Protein AF-A0AB39HPG9-F1 (afdb_monomer_lite)

Foldseek 3Di:
DDDDDDDDDDDDPDDDDDDPDPDDDPQDKDFLVVCLVCVCVLPVDHSVLLCQLCVVPPDRIDGSVVSNVSSVVSVVVPDD

pLDDT: mean 72.86, std 19.63, range [36.44, 90.62]

Structure (mmCIF, N/CA/C/O backbone):
data_AF-A0AB39HPG9-F1
#
_entry.id   AF-A0AB39HPG9-F1
#
loop_
_atom_site.group_PDB
_atom_site.id
_atom_site.type_symbol
_atom_site.label_atom_id
_atom_site.label_alt_id
_atom_site.label_comp_id
_atom_site.label_asym_id
_atom_site.label_entity_id
_atom_site.label_seq_id
_atom_site.pdbx_PDB_ins_code
_atom_site.Cartn_x
_atom_site.Cartn_y
_atom_site.Cartn_z
_atom_site.occupancy
_atom_site.B_iso_or_equiv
_atom_site.auth_seq_id
_atom_site.auth_comp_id
_atom_site.auth_asym_id
_atom_site.auth_atom_id
_atom_site.pdbx_PDB_model_num
ATOM 1 N N . MET A 1 1 ? 13.086 -41.398 -33.894 1.00 41.47 1 MET A N 1
ATOM 2 C CA . MET A 1 1 ? 13.157 -39.933 -33.704 1.00 41.47 1 MET A CA 1
ATOM 3 C C . MET A 1 1 ? 11.910 -39.533 -32.935 1.00 41.47 1 MET A C 1
ATOM 5 O O . MET A 1 1 ? 10.840 -39.506 -33.523 1.00 41.47 1 MET A O 1
ATOM 9 N N . SER A 1 2 ? 12.016 -39.381 -31.614 1.00 46.28 2 SER A N 1
ATOM 10 C CA . SER A 1 2 ? 10.859 -39.160 -30.736 1.00 46.28 2 SER A CA 1
ATOM 11 C C . SER A 1 2 ? 10.823 -37.705 -30.279 1.00 46.28 2 SER A C 1
ATOM 13 O O . SER A 1 2 ? 11.826 -37.166 -29.818 1.00 46.28 2 SER A O 1
ATOM 15 N N . ASN A 1 3 ? 9.661 -37.085 -30.472 1.00 45.97 3 ASN A N 1
ATOM 16 C CA . ASN A 1 3 ? 9.402 -35.656 -30.347 1.00 45.97 3 ASN A CA 1
ATOM 17 C C . ASN A 1 3 ? 9.533 -35.142 -28.908 1.00 45.97 3 ASN A C 1
ATOM 19 O O . ASN A 1 3 ? 8.862 -35.632 -28.000 1.00 45.97 3 ASN A O 1
ATOM 23 N N . ALA A 1 4 ? 10.305 -34.069 -28.735 1.00 46.28 4 ALA A N 1
ATOM 24 C CA . ALA A 1 4 ? 10.301 -33.245 -27.536 1.00 46.28 4 ALA A CA 1
ATOM 25 C C . ALA A 1 4 ? 9.059 -32.334 -27.534 1.00 46.28 4 ALA A C 1
ATOM 27 O O . ALA A 1 4 ? 9.025 -31.294 -28.189 1.00 46.28 4 ALA A O 1
ATOM 28 N N . LYS A 1 5 ? 8.022 -32.729 -26.790 1.00 53.44 5 LYS A N 1
ATOM 29 C CA . LYS A 1 5 ? 7.014 -31.802 -26.263 1.00 53.44 5 LYS A CA 1
ATOM 30 C C . LYS A 1 5 ? 7.360 -31.536 -24.806 1.00 53.44 5 LYS A C 1
ATOM 32 O O . LYS A 1 5 ? 7.142 -32.400 -23.963 1.00 53.44 5 LYS A O 1
ATOM 37 N N . THR A 1 6 ? 7.816 -30.327 -24.508 1.00 47.69 6 THR A N 1
ATOM 38 C CA . THR A 1 6 ? 7.906 -29.846 -23.128 1.00 47.69 6 THR A CA 1
ATOM 39 C C . THR A 1 6 ? 7.162 -28.522 -23.041 1.00 47.69 6 THR A C 1
ATOM 41 O O . THR A 1 6 ? 7.666 -27.466 -23.412 1.00 47.69 6 THR A O 1
ATOM 44 N N . ASN A 1 7 ? 5.910 -28.609 -22.588 1.00 47.88 7 ASN A N 1
ATOM 45 C CA . ASN A 1 7 ? 5.096 -27.471 -22.180 1.00 47.88 7 ASN A CA 1
ATOM 46 C C . ASN A 1 7 ? 5.767 -26.775 -20.988 1.00 47.88 7 ASN A C 1
ATOM 48 O O . ASN A 1 7 ? 5.853 -27.345 -19.902 1.00 47.88 7 ASN A O 1
ATOM 52 N N . LYS A 1 8 ? 6.198 -25.525 -21.175 1.00 44.22 8 LYS A N 1
ATOM 53 C CA . LYS A 1 8 ? 6.675 -24.649 -20.100 1.00 44.22 8 LYS A CA 1
ATOM 54 C C . LYS A 1 8 ? 5.471 -23.961 -19.445 1.00 44.22 8 LYS A C 1
ATOM 56 O O . LYS A 1 8 ? 5.015 -22.922 -19.910 1.00 44.22 8 LYS A O 1
ATOM 61 N N . LYS A 1 9 ? 4.947 -24.559 -18.370 1.00 52.88 9 LYS A N 1
ATOM 62 C CA . LYS A 1 9 ? 4.016 -23.929 -17.417 1.00 52.88 9 LYS A CA 1
ATOM 63 C C . LYS A 1 9 ? 4.636 -23.974 -16.024 1.00 52.88 9 LYS A C 1
ATOM 65 O O . LYS A 1 9 ? 4.582 -25.008 -15.379 1.00 52.88 9 LYS A O 1
ATOM 70 N N . VAL A 1 10 ? 5.197 -22.847 -15.607 1.00 44.75 10 VAL A N 1
ATOM 71 C CA . VAL A 1 10 ? 5.497 -22.415 -14.227 1.00 44.75 10 VAL A CA 1
ATOM 72 C C . VAL A 1 10 ? 5.953 -20.962 -14.411 1.00 44.75 10 VAL A C 1
ATOM 74 O O . VAL A 1 10 ? 7.008 -20.720 -14.978 1.00 44.75 10 VAL A O 1
ATOM 77 N N . MET A 1 11 ? 5.071 -19.961 -14.352 1.00 44.44 11 MET A N 1
ATOM 78 C CA . MET A 1 11 ? 4.560 -19.319 -13.133 1.00 44.44 11 MET A CA 1
ATOM 79 C C . MET A 1 11 ? 5.615 -19.249 -12.029 1.00 44.44 11 MET A C 1
ATOM 81 O O . MET A 1 11 ? 5.454 -19.806 -10.950 1.00 44.44 11 MET A O 1
ATOM 85 N N . GLU A 1 12 ? 6.712 -18.572 -12.355 1.00 41.19 12 GLU A N 1
ATOM 86 C CA . GLU A 1 12 ? 7.740 -18.182 -11.407 1.00 41.19 12 GLU A CA 1
ATOM 87 C C . GLU A 1 12 ? 7.323 -16.844 -10.793 1.00 41.19 12 GLU A C 1
ATOM 89 O O . GLU A 1 12 ? 7.373 -15.774 -11.397 1.00 41.19 12 GLU A O 1
ATOM 94 N N . SER A 1 13 ? 6.779 -16.946 -9.589 1.00 45.09 13 SER A N 1
ATOM 95 C CA . SER A 1 13 ? 6.750 -15.873 -8.615 1.00 45.09 13 SER A CA 1
ATOM 96 C C . SER A 1 13 ? 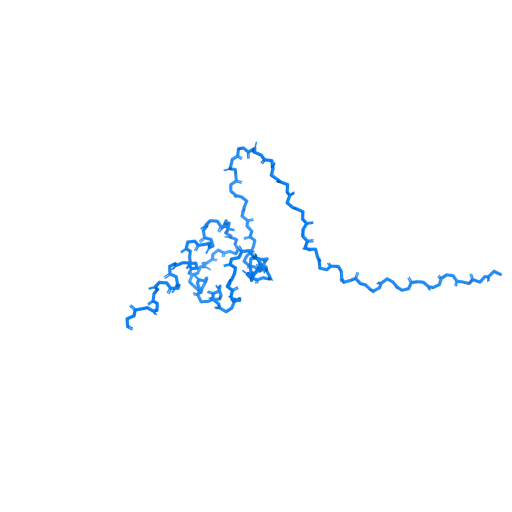8.191 -15.470 -8.304 1.00 45.09 13 SER A C 1
ATOM 98 O O . SER A 1 13 ? 8.866 -16.156 -7.538 1.00 45.09 13 SER A O 1
ATOM 100 N N . GLU A 1 14 ? 8.657 -14.374 -8.898 1.00 43.91 14 GLU A N 1
ATOM 101 C CA . GLU A 1 14 ? 9.942 -13.761 -8.565 1.00 43.91 14 GLU A CA 1
ATOM 102 C C . GLU A 1 14 ? 9.873 -13.170 -7.155 1.00 43.91 14 GLU A C 1
ATOM 104 O O . GLU A 1 14 ? 9.484 -12.027 -6.913 1.00 43.91 14 GLU A O 1
ATOM 109 N N . LYS A 1 15 ? 10.222 -14.025 -6.198 1.00 48.69 15 LYS A N 1
ATOM 110 C CA . LYS A 1 15 ? 10.655 -13.665 -4.862 1.00 48.69 15 LYS A CA 1
ATOM 111 C C . LYS A 1 15 ? 12.170 -13.841 -4.818 1.00 48.69 15 LYS A C 1
ATOM 113 O O . LYS A 1 15 ? 12.680 -14.933 -5.051 1.00 48.69 15 LYS A O 1
ATOM 118 N N . THR A 1 16 ? 12.839 -12.779 -4.373 1.00 42.16 16 THR A N 1
ATOM 119 C CA . THR A 1 16 ? 14.258 -12.679 -3.979 1.00 42.16 16 THR A CA 1
ATOM 120 C C . THR A 1 16 ? 15.268 -12.396 -5.092 1.00 42.16 16 THR A C 1
ATOM 122 O O . THR A 1 16 ? 15.790 -13.313 -5.702 1.00 42.16 16 THR A O 1
ATOM 125 N N . THR A 1 17 ? 15.715 -11.140 -5.171 1.00 38.66 17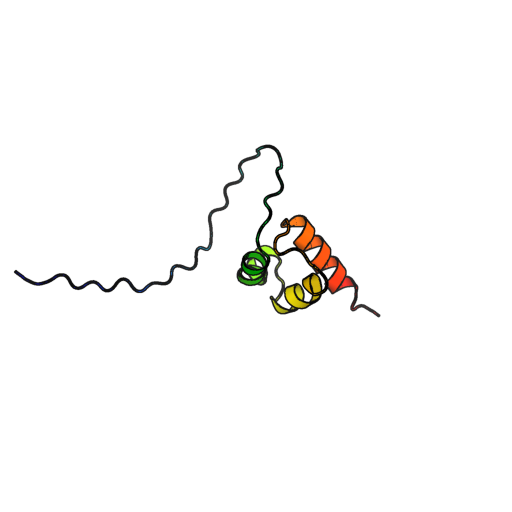 THR A N 1
ATOM 126 C CA . THR A 1 17 ? 17.154 -10.839 -5.064 1.00 38.66 17 THR A CA 1
ATOM 127 C C . THR A 1 17 ? 17.345 -9.508 -4.344 1.00 38.66 17 THR A C 1
ATOM 129 O O . THR A 1 17 ? 17.141 -8.425 -4.887 1.00 38.66 17 THR A O 1
ATOM 132 N N . VAL A 1 18 ? 17.728 -9.620 -3.077 1.00 56.81 18 VAL A N 1
ATOM 133 C CA . VAL A 1 18 ? 18.390 -8.582 -2.289 1.00 56.81 18 VAL A CA 1
ATOM 134 C C . VAL A 1 18 ? 19.748 -8.307 -2.935 1.00 56.81 18 VAL A C 1
ATOM 136 O O . VAL A 1 18 ? 20.638 -9.148 -2.876 1.00 56.81 18 VAL A O 1
ATOM 139 N N . THR A 1 19 ? 19.931 -7.122 -3.507 1.00 42.62 19 THR A N 1
ATOM 140 C CA . THR A 1 19 ? 21.260 -6.569 -3.788 1.00 42.62 19 THR A CA 1
ATOM 141 C C . THR A 1 19 ? 21.356 -5.204 -3.132 1.00 42.62 19 THR A C 1
ATOM 143 O O . THR A 1 19 ? 20.877 -4.185 -3.622 1.00 42.62 19 THR A O 1
ATOM 146 N N . ALA A 1 20 ? 21.964 -5.219 -1.948 1.00 56.81 20 ALA A N 1
ATOM 147 C CA . ALA A 1 20 ? 22.441 -4.041 -1.256 1.00 56.81 20 ALA A CA 1
ATOM 148 C C . ALA A 1 20 ? 23.639 -3.461 -2.022 1.00 56.81 20 ALA A C 1
ATOM 150 O O . ALA A 1 20 ? 24.788 -3.773 -1.726 1.00 56.81 20 ALA A O 1
ATOM 151 N N . THR A 1 21 ? 23.383 -2.595 -3.000 1.00 36.44 21 THR A N 1
ATOM 152 C CA . THR A 1 21 ? 24.395 -1.681 -3.536 1.00 36.44 21 THR A CA 1
ATOM 153 C C . THR A 1 21 ? 24.100 -0.271 -3.046 1.00 36.44 21 THR A C 1
ATOM 155 O O . THR A 1 21 ? 23.120 0.388 -3.386 1.00 36.44 21 THR A O 1
ATOM 158 N N . LYS A 1 22 ? 24.976 0.166 -2.143 1.00 52.72 22 LYS A N 1
ATOM 159 C CA . LYS A 1 22 ? 25.084 1.513 -1.597 1.00 52.72 22 LYS A CA 1
ATOM 160 C C . LYS A 1 22 ? 25.449 2.464 -2.742 1.00 52.72 22 LYS A C 1
ATOM 162 O O . LYS A 1 22 ? 26.623 2.685 -3.014 1.00 52.72 22 LYS A O 1
ATOM 167 N N . THR A 1 23 ? 24.454 3.011 -3.433 1.00 41.44 23 THR A N 1
ATOM 168 C CA . THR A 1 23 ? 24.677 3.972 -4.519 1.00 41.44 23 THR A CA 1
ATOM 169 C C . THR 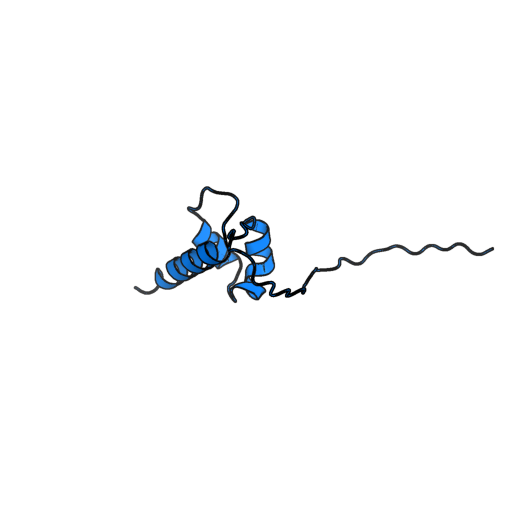A 1 23 ? 23.590 5.040 -4.459 1.00 41.44 23 THR A C 1
ATOM 171 O O . THR A 1 23 ? 22.409 4.728 -4.529 1.00 41.44 23 THR A O 1
ATOM 174 N N . ILE A 1 24 ? 24.020 6.279 -4.198 1.00 49.47 24 ILE A N 1
ATOM 175 C CA . ILE A 1 24 ? 23.346 7.575 -4.406 1.00 49.47 24 ILE A CA 1
ATOM 176 C C . ILE A 1 24 ? 21.817 7.457 -4.562 1.00 49.47 24 ILE A C 1
ATOM 178 O O . ILE A 1 24 ? 21.314 7.140 -5.636 1.00 49.47 24 ILE A O 1
ATOM 182 N N . LYS A 1 25 ? 21.101 7.708 -3.455 1.00 52.84 25 LYS A N 1
ATOM 183 C CA . LYS A 1 25 ? 19.656 7.505 -3.234 1.00 52.84 25 LYS A CA 1
ATOM 184 C C . LYS A 1 25 ? 18.771 8.284 -4.223 1.00 52.84 25 LYS A C 1
ATOM 186 O O . LYS A 1 25 ? 18.110 9.245 -3.843 1.00 52.84 25 LYS A O 1
ATOM 191 N N . LYS A 1 26 ? 18.704 7.858 -5.481 1.00 54.22 26 LYS A N 1
ATOM 192 C CA . LYS A 1 26 ? 17.505 8.063 -6.293 1.00 54.22 26 LYS A CA 1
ATOM 193 C C . LYS A 1 26 ? 16.488 7.097 -5.711 1.00 54.22 26 LYS A C 1
ATOM 195 O O . LYS A 1 26 ? 16.635 5.889 -5.865 1.00 54.22 26 LYS A O 1
ATOM 200 N N . GLU A 1 27 ? 15.560 7.605 -4.907 1.00 62.44 27 GLU A N 1
ATOM 201 C CA . GLU A 1 27 ? 14.526 6.754 -4.331 1.00 62.44 27 GLU A CA 1
ATOM 202 C C . GLU A 1 27 ? 13.751 6.102 -5.479 1.00 62.44 27 GLU A C 1
ATOM 204 O O . GLU A 1 27 ? 13.060 6.780 -6.232 1.00 62.44 27 GLU A O 1
ATOM 209 N N . THR A 1 28 ? 13.934 4.793 -5.660 1.00 78.38 28 THR A N 1
ATOM 210 C CA . THR A 1 28 ? 13.253 4.043 -6.712 1.00 78.38 28 THR A CA 1
ATOM 211 C C . THR A 1 28 ? 11.752 4.116 -6.466 1.00 78.38 28 THR A C 1
ATOM 213 O O . THR A 1 28 ? 11.254 3.672 -5.427 1.00 78.38 28 THR A O 1
ATOM 216 N N . GLU A 1 29 ? 11.037 4.711 -7.414 1.00 85.19 29 GLU A N 1
ATOM 217 C CA . GLU A 1 29 ? 9.583 4.763 -7.405 1.00 85.19 29 GLU A CA 1
ATOM 218 C C . GLU A 1 29 ? 9.036 3.452 -7.963 1.00 85.19 29 GLU A C 1
ATOM 220 O O . GLU A 1 29 ? 9.293 3.084 -9.111 1.00 85.19 29 GLU A O 1
ATOM 225 N N . PHE A 1 30 ? 8.248 2.757 -7.153 1.00 84.81 30 PHE A N 1
ATOM 226 C CA . PHE A 1 30 ? 7.582 1.524 -7.537 1.00 84.81 30 PHE A CA 1
ATOM 227 C C . PHE A 1 30 ? 6.116 1.815 -7.857 1.00 84.81 30 PHE A C 1
ATOM 229 O O . PHE A 1 30 ? 5.491 2.651 -7.195 1.00 84.81 30 PHE A O 1
ATOM 236 N N . PRO A 1 31 ? 5.526 1.154 -8.863 1.00 88.69 31 PRO A N 1
ATOM 237 C CA . PRO A 1 31 ? 4.098 1.265 -9.106 1.00 88.69 31 PRO A CA 1
ATOM 238 C C . PRO A 1 31 ? 3.306 0.661 -7.940 1.00 88.69 31 PRO A C 1
ATOM 240 O O . PRO A 1 31 ? 3.708 -0.345 -7.356 1.00 88.69 31 PRO A O 1
ATOM 243 N N . LEU A 1 32 ? 2.144 1.240 -7.616 1.00 88.00 32 LEU A N 1
ATOM 244 C CA . LEU A 1 32 ? 1.341 0.767 -6.475 1.00 88.00 32 LEU A CA 1
ATOM 245 C C . LEU A 1 32 ? 0.939 -0.700 -6.597 1.00 88.00 32 LEU A C 1
ATOM 247 O O . LEU A 1 32 ? 0.801 -1.373 -5.584 1.00 88.00 32 LEU A O 1
ATOM 251 N N . ASN A 1 33 ? 0.744 -1.194 -7.820 1.00 86.81 33 ASN A N 1
ATOM 252 C CA . ASN A 1 33 ? 0.339 -2.577 -8.044 1.00 86.81 33 ASN A CA 1
ATOM 253 C C . ASN A 1 33 ? 1.419 -3.574 -7.586 1.00 86.81 33 ASN A C 1
ATOM 255 O O . ASN A 1 33 ? 1.100 -4.577 -6.958 1.00 86.81 33 ASN A O 1
ATOM 259 N N . GLU A 1 34 ? 2.696 -3.261 -7.831 1.00 87.62 34 GLU A N 1
ATOM 260 C CA . GLU A 1 34 ? 3.836 -4.043 -7.327 1.00 87.62 34 GLU A CA 1
ATOM 261 C C . GLU A 1 34 ? 3.878 -4.002 -5.795 1.00 87.62 34 GLU A C 1
ATOM 263 O O . GLU A 1 34 ? 3.955 -5.039 -5.137 1.00 87.62 34 GLU A O 1
ATOM 268 N N . LEU A 1 35 ? 3.738 -2.805 -5.213 1.00 87.06 35 LEU A N 1
ATOM 269 C CA . LEU A 1 35 ? 3.724 -2.624 -3.758 1.00 87.06 35 LEU A CA 1
ATOM 270 C C . LEU A 1 35 ? 2.565 -3.381 -3.092 1.00 87.06 35 LEU A C 1
ATOM 272 O O . LEU A 1 35 ? 2.759 -3.960 -2.027 1.00 87.06 35 LEU A O 1
ATOM 276 N N . LYS A 1 36 ? 1.386 -3.418 -3.728 1.00 86.81 36 LYS A N 1
ATOM 277 C CA . LYS A 1 36 ? 0.221 -4.198 -3.284 1.00 86.81 36 LYS A CA 1
ATOM 278 C C . LYS A 1 36 ? 0.452 -5.698 -3.399 1.00 86.81 36 LYS A C 1
ATOM 280 O O . LYS A 1 36 ? 0.208 -6.421 -2.440 1.00 86.81 36 LYS A O 1
ATOM 285 N N . LYS A 1 37 ? 0.973 -6.171 -4.532 1.00 89.00 37 LYS A N 1
ATOM 286 C CA . LYS A 1 37 ? 1.271 -7.595 -4.751 1.00 89.00 37 LYS A CA 1
ATOM 287 C C . LYS A 1 37 ? 2.255 -8.137 -3.712 1.00 89.00 37 LYS A C 1
ATOM 289 O O . LYS A 1 37 ? 2.088 -9.252 -3.227 1.00 89.00 37 LYS A O 1
ATOM 294 N N . HIS A 1 38 ? 3.243 -7.32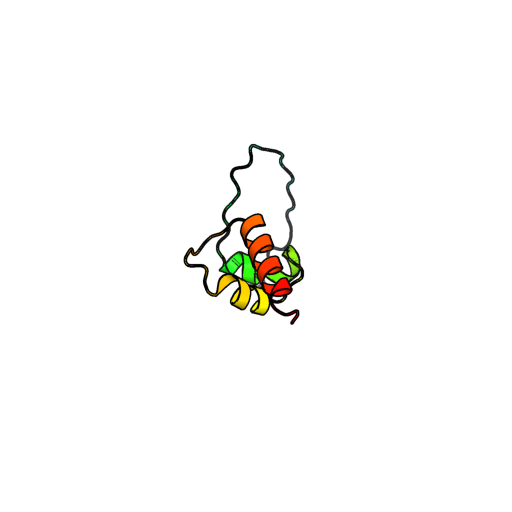9 -3.339 1.00 88.06 38 HIS A N 1
ATOM 295 C CA . HIS A 1 38 ? 4.265 -7.686 -2.358 1.00 88.06 38 HIS A CA 1
ATOM 296 C C . HIS A 1 38 ? 4.011 -7.073 -0.971 1.00 88.06 38 HIS A C 1
ATOM 298 O O . HIS A 1 38 ? 4.921 -7.030 -0.142 1.00 88.06 38 HIS A O 1
ATOM 304 N N . SER A 1 39 ? 2.785 -6.627 -0.674 1.00 86.44 39 SER A N 1
ATOM 305 C CA . SER A 1 39 ? 2.493 -5.856 0.542 1.00 86.44 39 SER A CA 1
ATOM 306 C C . SER A 1 39 ? 2.826 -6.620 1.817 1.00 86.44 39 SER A C 1
ATOM 308 O O . SER A 1 39 ? 3.457 -6.098 2.735 1.00 86.44 39 SER A O 1
ATOM 310 N N . ARG A 1 40 ? 2.448 -7.898 1.836 1.00 89.12 40 ARG A N 1
ATOM 311 C CA . ARG A 1 40 ? 2.620 -8.787 2.979 1.00 89.12 40 ARG A CA 1
ATOM 312 C C . ARG A 1 40 ? 4.084 -9.134 3.217 1.00 89.12 40 ARG A C 1
ATOM 314 O O . ARG A 1 40 ? 4.477 -9.340 4.356 1.00 89.12 40 ARG A O 1
ATOM 321 N N . GLU A 1 41 ? 4.882 -9.181 2.156 1.00 88.25 41 GLU A N 1
ATOM 322 C CA . GLU A 1 41 ? 6.302 -9.518 2.242 1.00 88.25 41 GLU A CA 1
ATOM 323 C C . GLU A 1 41 ? 7.172 -8.299 2.563 1.00 88.25 41 GLU A C 1
ATOM 325 O O . GLU A 1 41 ? 8.121 -8.403 3.333 1.00 88.25 41 GLU A O 1
ATOM 330 N N . ILE A 1 42 ? 6.838 -7.132 2.003 1.00 89.12 42 ILE A N 1
ATOM 331 C CA . ILE A 1 42 ? 7.636 -5.909 2.141 1.00 89.12 42 ILE A CA 1
ATOM 332 C C . ILE A 1 42 ? 7.265 -5.122 3.400 1.00 89.12 42 ILE A C 1
ATOM 334 O O . ILE A 1 42 ? 8.158 -4.587 4.058 1.00 89.12 42 ILE A O 1
ATOM 338 N N . PHE A 1 43 ? 5.968 -5.020 3.704 1.00 88.56 43 PHE A N 1
ATOM 339 C CA . PHE A 1 43 ? 5.429 -4.174 4.775 1.00 88.56 43 PHE A CA 1
ATOM 340 C C . PHE A 1 43 ? 4.767 -4.980 5.899 1.00 88.56 43 PHE A C 1
ATOM 342 O O . PHE A 1 43 ? 4.374 -4.406 6.909 1.00 88.56 43 PHE A O 1
ATOM 349 N N . GLY A 1 44 ? 4.595 -6.297 5.735 1.00 89.62 44 GLY A N 1
ATOM 350 C CA . GLY A 1 44 ? 3.920 -7.138 6.730 1.00 89.62 44 GLY A CA 1
ATOM 351 C C . GLY A 1 44 ? 2.412 -6.895 6.840 1.00 89.62 44 GLY A C 1
ATOM 352 O O . GLY A 1 44 ? 1.763 -7.485 7.700 1.00 89.62 44 GLY A O 1
ATOM 353 N N . VAL A 1 45 ? 1.837 -6.056 5.973 1.00 89.62 45 VAL A N 1
ATOM 354 C CA . VAL A 1 45 ? 0.414 -5.701 5.998 1.00 89.62 45 VAL A CA 1
ATOM 355 C C . VAL A 1 45 ? -0.345 -6.317 4.831 1.00 89.62 45 VAL A C 1
ATOM 357 O O . VAL A 1 45 ? 0.192 -6.615 3.759 1.00 89.62 45 VAL A O 1
ATOM 360 N N . LYS A 1 46 ? -1.639 -6.506 5.055 1.00 88.50 46 LYS A N 1
ATOM 361 C CA . LYS A 1 46 ? -2.579 -6.983 4.049 1.00 88.50 46 LYS A CA 1
ATOM 362 C C . LYS A 1 46 ? -2.751 -5.954 2.908 1.00 88.50 46 LYS A C 1
ATOM 364 O O . LYS A 1 46 ? -2.639 -4.756 3.174 1.00 88.50 46 LYS A O 1
ATOM 369 N N . PRO A 1 47 ? -3.010 -6.379 1.658 1.00 88.19 47 PRO A N 1
ATOM 370 C CA . PRO A 1 47 ? -3.186 -5.460 0.529 1.00 88.19 47 PRO A CA 1
ATOM 371 C C . PRO A 1 47 ? -4.362 -4.491 0.724 1.00 88.19 47 PRO A C 1
ATOM 373 O O . PRO A 1 47 ? -4.282 -3.354 0.273 1.00 88.19 47 PRO A O 1
ATOM 376 N N . GLU A 1 48 ? -5.384 -4.878 1.488 1.00 89.81 48 GLU A N 1
ATOM 377 C CA . GLU A 1 48 ? -6.521 -4.033 1.872 1.00 89.81 48 GLU A CA 1
ATOM 378 C C . GLU A 1 48 ? -6.077 -2.809 2.697 1.00 89.81 48 GLU A C 1
ATOM 380 O O . GLU A 1 48 ? -6.640 -1.723 2.569 1.00 89.81 48 GLU A O 1
ATOM 385 N N . VAL A 1 49 ? -5.015 -2.944 3.505 1.00 89.94 49 VAL A N 1
ATOM 386 C CA . VAL A 1 49 ? -4.417 -1.817 4.245 1.00 89.94 49 VAL A CA 1
ATOM 387 C C . VAL A 1 49 ? -3.757 -0.840 3.276 1.00 89.94 49 VAL A C 1
ATOM 389 O O . VAL A 1 49 ? -3.840 0.367 3.475 1.00 89.94 49 VAL A O 1
ATOM 392 N N . LEU A 1 50 ? -3.129 -1.337 2.205 1.00 90.38 50 LEU A N 1
ATOM 393 C CA . LEU A 1 50 ? -2.574 -0.483 1.152 1.00 90.38 50 LEU A CA 1
ATOM 394 C C . LEU A 1 50 ? -3.683 0.174 0.332 1.00 90.38 50 LEU A C 1
ATOM 396 O O . LEU A 1 50 ? -3.534 1.330 -0.045 1.00 90.38 50 LEU A O 1
ATOM 400 N N . ASP A 1 51 ? -4.789 -0.522 0.061 1.00 88.50 51 ASP A N 1
ATOM 401 C CA . ASP A 1 51 ? -5.962 0.070 -0.593 1.00 88.50 51 ASP A CA 1
ATOM 402 C C . ASP A 1 51 ? -6.487 1.268 0.204 1.00 88.50 51 ASP A C 1
ATOM 404 O O . ASP A 1 51 ? -6.671 2.341 -0.369 1.00 88.50 51 ASP A O 1
ATOM 408 N N . GLY A 1 52 ? -6.642 1.115 1.523 1.00 89.69 52 GLY A N 1
ATOM 409 C CA . GLY A 1 52 ? -7.047 2.199 2.419 1.00 89.69 52 GLY A CA 1
ATOM 410 C C . GLY A 1 52 ? -5.996 3.308 2.539 1.00 89.69 52 GLY A C 1
ATOM 411 O O . GLY A 1 52 ? -6.318 4.490 2.408 1.00 89.69 52 GLY A O 1
ATOM 412 N N . ALA A 1 53 ? -4.723 2.948 2.718 1.00 90.62 53 ALA A N 1
ATOM 413 C CA . ALA A 1 53 ? -3.624 3.905 2.858 1.00 90.62 53 ALA A CA 1
ATOM 414 C C . ALA A 1 53 ? -3.386 4.725 1.581 1.00 90.62 53 ALA A C 1
ATOM 416 O O . ALA A 1 53 ? -3.018 5.899 1.645 1.00 90.62 53 ALA A O 1
ATOM 417 N N . PHE A 1 54 ? -3.603 4.119 0.414 1.00 89.75 54 PHE A N 1
ATOM 418 C CA . PHE A 1 54 ? -3.389 4.741 -0.891 1.00 89.75 54 PHE A CA 1
ATOM 419 C C . PHE A 1 54 ? -4.681 5.259 -1.526 1.00 89.75 54 PHE A C 1
ATOM 421 O O . PHE A 1 54 ? -4.633 5.775 -2.640 1.00 89.75 54 PHE A O 1
ATOM 428 N N . PHE A 1 55 ? -5.819 5.176 -0.830 1.00 86.50 55 PHE A N 1
ATOM 429 C CA . PHE A 1 55 ? -7.132 5.563 -1.352 1.00 86.50 55 PHE A CA 1
ATOM 430 C C . PHE A 1 55 ? -7.157 6.993 -1.913 1.00 86.50 55 PHE A C 1
ATOM 432 O O . PHE A 1 55 ? -7.734 7.245 -2.967 1.00 86.50 55 PHE A O 1
ATOM 439 N N . ASN A 1 56 ? -6.480 7.929 -1.239 1.00 84.31 56 ASN A N 1
ATOM 440 C CA . ASN A 1 56 ? -6.401 9.332 -1.657 1.00 84.31 56 ASN A CA 1
ATOM 441 C C . ASN A 1 56 ? -5.095 9.676 -2.405 1.00 84.31 56 ASN A C 1
ATOM 443 O O . ASN A 1 56 ? -4.783 10.848 -2.632 1.00 84.31 56 ASN A O 1
ATOM 447 N N . PHE A 1 57 ? -4.288 8.672 -2.761 1.00 84.88 57 PHE A N 1
ATOM 448 C CA . PHE A 1 57 ? -3.015 8.877 -3.439 1.00 84.88 57 PHE A CA 1
ATOM 449 C C . PHE A 1 57 ? -3.219 8.890 -4.958 1.00 84.88 57 PHE A C 1
ATOM 451 O O . PHE A 1 57 ? -3.518 7.875 -5.579 1.00 84.88 57 PHE A O 1
ATOM 458 N N . LYS A 1 58 ? -3.063 10.070 -5.569 1.00 82.31 58 LYS A N 1
ATOM 459 C CA . LYS A 1 58 ? -3.355 10.297 -6.998 1.00 82.31 58 LYS A CA 1
ATOM 460 C C . LYS A 1 58 ? -2.290 9.744 -7.948 1.00 82.31 58 LYS A C 1
ATOM 462 O O . LYS A 1 58 ? -2.584 9.472 -9.112 1.00 82.31 58 LYS A O 1
ATOM 467 N N . ASN A 1 59 ? -1.050 9.605 -7.483 1.00 85.62 59 ASN A N 1
ATOM 468 C CA . ASN A 1 59 ? 0.042 9.133 -8.331 1.00 85.62 59 ASN A CA 1
ATOM 469 C C . ASN A 1 59 ? -0.016 7.616 -8.454 1.00 85.62 59 ASN A C 1
ATOM 471 O O . ASN A 1 59 ? -0.440 6.940 -7.531 1.00 85.62 59 ASN A O 1
ATOM 475 N N . LYS A 1 60 ? 0.443 7.070 -9.585 1.00 85.06 60 LYS A N 1
ATOM 476 C CA . LYS A 1 60 ? 0.479 5.614 -9.816 1.00 85.06 60 LYS A CA 1
ATOM 477 C C . LYS A 1 60 ? 1.758 4.938 -9.305 1.00 85.06 60 LYS A C 1
ATOM 479 O O . LYS A 1 60 ? 1.864 3.711 -9.357 1.00 85.06 60 LYS A O 1
ATOM 484 N N . LYS A 1 61 ? 2.731 5.726 -8.849 1.00 86.88 61 LYS A N 1
ATOM 485 C CA . LYS A 1 61 ? 4.033 5.271 -8.362 1.00 86.88 61 LYS A CA 1
ATOM 486 C C . LYS A 1 61 ? 4.384 6.004 -7.073 1.00 86.88 61 LYS A C 1
ATOM 488 O O . LYS A 1 61 ? 3.996 7.159 -6.908 1.00 86.88 61 LYS A O 1
ATOM 493 N N . MET A 1 62 ? 5.085 5.323 -6.179 1.00 88.25 62 MET A N 1
ATOM 494 C CA . MET A 1 62 ? 5.618 5.898 -4.947 1.00 88.25 62 MET A CA 1
ATOM 495 C C . MET A 1 62 ? 6.871 5.150 -4.507 1.00 88.25 62 MET A C 1
ATOM 497 O O . MET A 1 62 ? 7.097 3.997 -4.880 1.00 88.25 62 MET A O 1
ATOM 501 N N . THR A 1 63 ? 7.685 5.793 -3.682 1.00 88.44 63 THR A N 1
ATOM 502 C CA . THR A 1 63 ? 8.863 5.150 -3.096 1.00 88.44 63 THR A CA 1
ATOM 503 C C . THR A 1 63 ? 8.450 4.233 -1.945 1.00 88.44 63 THR A C 1
ATOM 505 O O . THR A 1 63 ? 7.412 4.428 -1.308 1.00 88.44 63 THR A O 1
ATOM 508 N N . LYS A 1 64 ? 9.288 3.242 -1.615 1.00 86.62 64 LYS A N 1
ATOM 509 C CA . LYS A 1 64 ? 9.036 2.346 -0.472 1.00 86.62 64 LYS A CA 1
ATOM 510 C C . LYS A 1 64 ? 8.851 3.119 0.843 1.00 86.62 64 LYS A C 1
ATOM 512 O O . LYS A 1 64 ? 8.033 2.729 1.667 1.00 86.62 64 LYS A O 1
ATOM 517 N N . LYS A 1 65 ? 9.580 4.225 1.032 1.00 87.4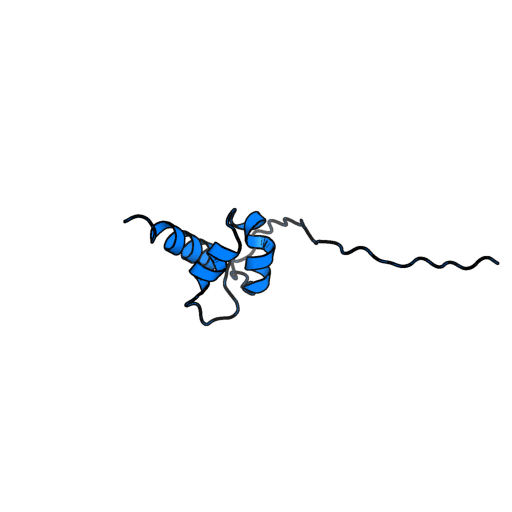4 65 LYS A N 1
ATOM 518 C CA . LYS A 1 65 ? 9.447 5.076 2.224 1.00 87.44 65 LYS A CA 1
ATOM 519 C C . LYS A 1 65 ? 8.127 5.835 2.271 1.00 87.44 65 LYS A C 1
ATOM 521 O O . LYS A 1 65 ? 7.530 5.935 3.337 1.00 87.44 65 LYS A O 1
ATOM 526 N N . GLN A 1 66 ? 7.677 6.372 1.137 1.00 88.62 66 GLN A N 1
ATOM 527 C CA . GLN A 1 66 ? 6.369 7.021 1.064 1.00 88.62 66 GLN A CA 1
ATOM 528 C C . GLN A 1 66 ? 5.250 6.024 1.360 1.00 88.62 66 GLN A C 1
ATOM 530 O O . GLN A 1 66 ? 4.369 6.331 2.158 1.00 88.62 66 GLN A O 1
ATOM 535 N N . ALA A 1 67 ? 5.331 4.825 0.777 1.00 88.81 67 ALA A N 1
ATOM 536 C CA . ALA A 1 67 ? 4.399 3.737 1.044 1.00 88.81 67 ALA A CA 1
ATOM 537 C C . ALA A 1 67 ? 4.327 3.406 2.538 1.00 88.81 67 ALA A C 1
ATOM 539 O O . ALA A 1 67 ? 3.242 3.401 3.109 1.00 88.81 67 ALA A O 1
ATOM 540 N N . ASP A 1 68 ? 5.483 3.199 3.172 1.00 89.88 68 ASP A N 1
ATOM 541 C CA . ASP A 1 68 ? 5.574 2.893 4.600 1.00 89.88 68 ASP A CA 1
ATOM 542 C C . ASP A 1 68 ? 4.953 4.003 5.461 1.00 89.88 68 ASP A C 1
ATOM 544 O O . ASP A 1 68 ? 4.105 3.732 6.305 1.00 89.88 68 ASP A O 1
ATOM 548 N N . SER A 1 69 ? 5.277 5.268 5.176 1.00 90.50 69 SER A N 1
ATOM 549 C CA . SER A 1 69 ? 4.713 6.419 5.890 1.00 90.50 69 SER A CA 1
ATOM 550 C C . SER A 1 69 ? 3.184 6.490 5.779 1.00 90.50 69 SER A C 1
ATOM 552 O O . SER A 1 69 ? 2.499 6.700 6.780 1.00 90.50 69 SER A O 1
ATOM 554 N N . LEU A 1 70 ? 2.632 6.258 4.582 1.00 90.25 70 LEU A N 1
ATOM 555 C CA . LEU A 1 70 ? 1.184 6.236 4.350 1.00 90.25 70 LEU A CA 1
ATOM 556 C C . LEU A 1 70 ? 0.504 5.067 5.071 1.00 90.25 70 LEU A C 1
ATOM 558 O O . LEU A 1 70 ? -0.541 5.260 5.687 1.00 90.25 70 LEU A O 1
ATOM 562 N N . ILE A 1 71 ? 1.106 3.875 5.034 1.00 90.50 71 ILE A N 1
ATOM 563 C CA . ILE A 1 71 ? 0.606 2.688 5.740 1.00 90.50 71 ILE A CA 1
ATOM 564 C C . ILE A 1 71 ? 0.595 2.944 7.250 1.00 90.50 71 ILE A C 1
ATOM 566 O O . ILE A 1 71 ? -0.418 2.721 7.905 1.00 90.50 71 ILE A O 1
ATOM 570 N N . GLN A 1 72 ? 1.688 3.470 7.807 1.00 90.12 72 GLN A N 1
ATOM 571 C CA . GLN A 1 72 ? 1.779 3.805 9.229 1.00 90.12 72 GLN A CA 1
ATOM 572 C C . GLN A 1 72 ? 0.770 4.888 9.626 1.00 90.12 72 GLN A C 1
ATOM 574 O O . GLN A 1 72 ? 0.136 4.783 10.674 1.00 90.12 72 GLN A O 1
ATOM 579 N N . ALA A 1 73 ? 0.592 5.920 8.797 1.00 89.94 73 ALA A N 1
ATOM 580 C CA . ALA A 1 73 ? -0.407 6.959 9.027 1.00 89.94 73 ALA A CA 1
ATOM 581 C C . ALA A 1 73 ? -1.836 6.395 9.007 1.00 89.94 73 ALA A C 1
ATOM 583 O O . ALA A 1 73 ? -2.652 6.787 9.837 1.00 89.94 73 ALA A O 1
ATOM 584 N N . TYR A 1 74 ? -2.123 5.459 8.099 1.00 89.19 74 TYR A N 1
ATOM 585 C CA . TYR A 1 74 ? -3.407 4.769 8.020 1.00 89.19 74 TYR A CA 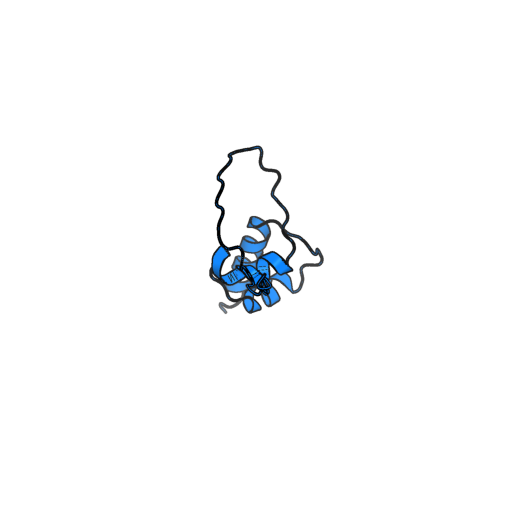1
ATOM 586 C C . TYR A 1 74 ? -3.662 3.900 9.258 1.00 89.19 74 TYR A C 1
ATOM 588 O O . TYR A 1 74 ? -4.686 4.062 9.911 1.00 89.19 74 TYR A O 1
ATOM 596 N N . LEU A 1 75 ? -2.698 3.060 9.652 1.00 87.44 75 LEU A N 1
ATOM 597 C CA . LEU A 1 75 ? -2.814 2.195 10.833 1.00 87.44 75 LEU A CA 1
ATOM 598 C C . LEU A 1 75 ? -2.959 2.987 12.142 1.00 87.44 75 LEU A C 1
ATOM 600 O O . LEU A 1 75 ? -3.691 2.577 13.035 1.00 87.44 75 LEU A O 1
ATOM 604 N N . LYS A 1 76 ? -2.295 4.143 12.258 1.00 87.19 76 LYS A N 1
ATOM 605 C CA . LYS A 1 76 ? -2.438 5.041 13.418 1.00 87.19 76 LYS A CA 1
ATOM 606 C C . LYS A 1 76 ? -3.782 5.767 13.464 1.00 87.19 76 LYS A C 1
ATOM 608 O O . LYS A 1 76 ? -4.155 6.266 14.522 1.00 87.19 76 LYS A O 1
ATOM 613 N N . LYS A 1 77 ? -4.481 5.879 12.332 1.00 78.62 77 LYS A N 1
ATOM 614 C CA . LYS A 1 77 ? -5.747 6.612 12.238 1.00 78.62 77 LYS A CA 1
ATOM 615 C C . LYS A 1 77 ? -6.908 5.865 12.911 1.00 78.62 77 LYS A C 1
ATOM 617 O O . LYS A 1 77 ? -7.858 6.525 13.315 1.00 78.62 77 LYS A O 1
ATOM 622 N N . GLU A 1 78 ? -6.813 4.547 13.099 1.00 61.56 78 GLU A N 1
ATOM 623 C CA . GLU A 1 78 ? -7.849 3.712 13.739 1.00 61.56 78 GLU A CA 1
ATOM 624 C C . GLU A 1 78 ? -7.586 3.413 15.228 1.00 61.56 78 GLU A C 1
ATOM 626 O O . GLU A 1 78 ? -7.727 2.285 15.690 1.00 61.56 78 GLU A O 1
ATOM 631 N N . VAL A 1 79 ? -7.221 4.431 16.012 1.00 54.44 79 VAL A N 1
ATOM 632 C CA . VAL A 1 79 ? -7.145 4.307 17.480 1.00 54.44 79 VAL A CA 1
ATOM 633 C C . VAL A 1 79 ? -7.861 5.483 18.145 1.00 54.44 79 VAL A C 1
ATOM 635 O O . VAL A 1 79 ? -7.224 6.332 18.765 1.00 54.44 79 VAL A O 1
ATOM 638 N N . LYS A 1 80 ? -9.182 5.578 17.969 1.00 48.19 80 LYS A N 1
ATOM 639 C CA . LYS A 1 80 ? -10.075 6.397 18.802 1.00 48.19 80 LYS A CA 1
ATOM 640 C C . LYS A 1 80 ? -11.449 5.760 18.896 1.00 48.19 80 LYS A C 1
ATOM 642 O O . LYS A 1 80 ? -11.953 5.339 17.835 1.00 48.19 80 LYS A O 1
#

Radius of gyration: 18.2 Å; chains: 1; bounding box: 35×50×52 Å

Secondary structure (DSSP, 8-state):
---------------------------PEEEHHHHHHTHHHHTSS-HHHHHHHTTT---SEEEHHHHHHHHHHHHHHT--

Organism: NCBI:txid3231488

Sequence (80 aa):
MSNAKTNKKVMESEKTTVTATKTIKKETEFPLNELKKHSREIFGVKPEVLDGAFFNFKNKKMTKKQADSLIQAYLKKEVK

InterPro domains:
  IPR058869 YqzN/YkzM [PF26160] (27-78)